Protein AF-W6NGL2-F1 (afdb_monomer_lite)

Organism: Haemonchus contortus (NCBI:txid6289)

Sequence (167 aa):
MEKDWNRSLCIEDPFDLCHNLGSGVSRKMFVFIVRNIHNSRKLFMLSDVRRAFLEGRKVATDHEMPLRFSDEYAVVLLRKCQMGPAPTDRQCRICHRIGHFAEACQKSANGQRAPRRSELWTKRTAISHTTTPRSGYVFGTRINANQGDRVFYRRNERPPRGMRSFE

pLDDT: mean 74.32, std 26.38, range [27.73, 97.88]

Radius of gyration: 31.44 Å; chains: 1; bounding box: 78×66×68 Å

Foldseek 3Di:
DDDPDPDPAFDADPVDRVDGPCPPADPQQSVQVVLLVVLLVVLVPDCPLVQVVCVVVVHDSPDDDDPVCVVVSVVSSVVSSDPDDGDQPQAAPQPSHHDDHVLPDPNCVVPDDDDDPVVVVVVVPPDDDDDDDDDDDDDDDDDDDDDDDDDDDDDDDDDDDDDDDDD

Structure (mmCIF, N/CA/C/O backbone):
data_AF-W6NGL2-F1
#
_entry.id   AF-W6NGL2-F1
#
loop_
_atom_site.group_PDB
_atom_site.id
_atom_site.type_symbol
_atom_site.label_atom_id
_atom_site.label_alt_id
_atom_site.label_comp_id
_atom_site.label_asym_id
_atom_site.label_entity_id
_atom_site.label_seq_id
_atom_site.pdbx_PDB_ins_code
_atom_site.Cartn_x
_atom_site.Cartn_y
_atom_site.Cartn_z
_atom_site.occupancy
_atom_site.B_iso_or_equiv
_atom_site.auth_seq_id
_atom_site.auth_comp_id
_atom_site.auth_asym_id
_atom_site.auth_atom_id
_atom_site.pdbx_PDB_model_num
ATOM 1 N N . MET A 1 1 ? -5.106 15.303 -25.417 1.00 62.44 1 MET A N 1
ATOM 2 C CA . MET A 1 1 ? -4.414 14.061 -25.815 1.00 62.44 1 MET A CA 1
ATOM 3 C C . MET A 1 1 ? -4.422 13.161 -24.594 1.00 62.44 1 MET A C 1
ATOM 5 O O . MET A 1 1 ? -3.978 13.604 -23.544 1.00 62.44 1 MET A O 1
ATOM 9 N N . GLU A 1 2 ? -5.035 11.988 -24.689 1.00 81.94 2 GLU A N 1
ATOM 10 C CA . GLU A 1 2 ? -5.050 11.009 -23.597 1.00 81.94 2 GLU A CA 1
ATOM 11 C C . GLU A 1 2 ? -3.696 10.284 -23.553 1.00 81.94 2 GLU A C 1
ATOM 13 O O . GLU A 1 2 ? -3.092 10.045 -24.601 1.00 81.94 2 GLU A O 1
ATOM 18 N N . LYS A 1 3 ? -3.177 9.991 -22.356 1.00 85.56 3 LYS A N 1
ATOM 19 C CA . LYS A 1 3 ? -1.896 9.286 -22.200 1.00 85.56 3 LYS A CA 1
ATOM 20 C C . LYS A 1 3 ? -2.117 7.779 -22.303 1.00 85.56 3 LYS A C 1
ATOM 22 O O . LYS A 1 3 ? -2.876 7.221 -21.521 1.00 85.56 3 LYS A O 1
ATOM 27 N N . ASP A 1 4 ? -1.388 7.108 -23.193 1.00 89.12 4 ASP A N 1
ATOM 28 C CA . ASP A 1 4 ? -1.492 5.654 -23.419 1.00 89.12 4 ASP A CA 1
ATOM 29 C C . ASP A 1 4 ? -0.686 4.823 -22.390 1.00 89.12 4 ASP A C 1
ATOM 31 O O . ASP A 1 4 ? 0.107 3.930 -22.704 1.00 89.12 4 ASP A O 1
ATOM 35 N N . TRP A 1 5 ? -0.812 5.162 -21.103 1.00 93.69 5 TRP A N 1
ATOM 36 C CA . TRP A 1 5 ? -0.114 4.457 -20.027 1.00 93.69 5 TRP A CA 1
ATOM 37 C C . TRP A 1 5 ? -0.875 3.203 -19.593 1.00 93.69 5 TRP A C 1
ATOM 39 O O . TRP A 1 5 ? -1.716 3.237 -18.698 1.00 93.69 5 TRP A O 1
ATOM 49 N N . ASN A 1 6 ? -0.500 2.050 -20.147 1.00 91.62 6 ASN A N 1
ATOM 50 C CA . ASN A 1 6 ? -1.062 0.754 -19.753 1.00 91.62 6 ASN A CA 1
ATOM 51 C C . ASN A 1 6 ? -0.392 0.176 -18.481 1.00 91.62 6 ASN A C 1
ATOM 53 O O . ASN A 1 6 ? 0.378 -0.795 -18.530 1.00 91.62 6 ASN A O 1
ATOM 57 N N . ARG A 1 7 ? -0.632 0.806 -17.321 1.00 93.25 7 ARG A N 1
ATOM 58 C CA . ARG A 1 7 ? -0.151 0.369 -15.992 1.00 93.25 7 ARG A CA 1
ATOM 59 C C . ARG A 1 7 ? -1.278 0.412 -14.958 1.00 93.25 7 ARG A C 1
ATOM 61 O O . ARG A 1 7 ? -2.214 1.185 -15.079 1.00 93.25 7 ARG A O 1
ATOM 68 N N . SER A 1 8 ? -1.179 -0.415 -13.912 1.00 94.81 8 SER A N 1
ATOM 69 C CA . SER A 1 8 ? -2.198 -0.461 -12.846 1.00 94.81 8 SER A CA 1
ATOM 70 C C . SER A 1 8 ? -2.172 0.754 -11.911 1.00 94.81 8 SER A C 1
ATOM 72 O O . SER A 1 8 ? -3.174 1.035 -11.267 1.00 94.81 8 SER A O 1
ATOM 74 N N . LEU A 1 9 ? -1.040 1.457 -11.824 1.00 95.81 9 LEU A N 1
ATOM 75 C CA . LEU A 1 9 ? -0.898 2.715 -11.096 1.00 95.81 9 LEU A CA 1
ATOM 76 C C . LEU A 1 9 ? -0.218 3.728 -12.017 1.00 95.81 9 LEU A C 1
ATOM 78 O O . LEU A 1 9 ? 0.880 3.471 -12.516 1.00 95.81 9 LEU A O 1
ATOM 82 N N . CYS A 1 10 ? -0.881 4.859 -12.231 1.00 96.69 10 CYS A N 1
ATOM 83 C CA . CYS A 1 10 ? -0.427 5.938 -13.096 1.00 96.69 10 CYS A CA 1
ATOM 84 C C . CYS A 1 10 ? -0.421 7.231 -12.290 1.00 96.69 10 CYS A C 1
ATOM 86 O O . CYS A 1 10 ? -1.479 7.712 -11.894 1.00 96.69 10 CYS A O 1
ATOM 88 N N . ILE A 1 11 ? 0.774 7.749 -12.014 1.00 96.94 11 ILE A N 1
ATOM 89 C CA . ILE A 1 11 ? 0.964 9.021 -11.317 1.00 96.94 11 ILE A CA 1
ATOM 90 C C . ILE A 1 11 ? 1.903 9.847 -12.181 1.00 96.94 11 ILE A C 1
ATOM 92 O O . ILE A 1 11 ? 3.048 9.457 -12.403 1.00 96.94 11 ILE A O 1
ATOM 96 N N . GLU A 1 12 ? 1.376 10.947 -12.692 1.00 96.94 12 GLU A N 1
ATOM 97 C CA . GLU A 1 12 ? 2.087 11.876 -13.555 1.00 96.94 12 GLU A CA 1
ATOM 98 C C . GLU A 1 12 ? 3.001 12.789 -12.746 1.00 96.94 12 GLU A C 1
ATOM 100 O O . GLU A 1 12 ? 2.599 13.330 -11.715 1.00 96.94 12 GLU A O 1
ATOM 105 N N . ASP A 1 13 ? 4.234 12.939 -13.216 1.00 96.81 13 ASP A N 1
ATOM 106 C CA . ASP A 1 13 ? 5.168 13.921 -12.684 1.00 96.81 13 ASP A CA 1
ATOM 107 C C . ASP A 1 13 ? 4.784 15.337 -13.172 1.00 96.81 13 ASP A C 1
ATOM 109 O O . ASP A 1 13 ? 4.529 15.517 -14.366 1.00 96.81 13 ASP A O 1
ATOM 113 N N . PRO A 1 14 ? 4.728 16.350 -12.284 1.00 97.44 14 PRO A N 1
ATOM 114 C CA . PRO A 1 14 ? 4.325 17.707 -12.658 1.00 97.44 14 PRO A CA 1
ATOM 115 C C . PRO A 1 14 ? 5.334 18.444 -13.555 1.00 97.44 14 PRO A C 1
ATOM 117 O O . PRO A 1 14 ? 4.962 19.446 -14.165 1.00 97.44 14 PRO A O 1
ATOM 120 N N . PHE A 1 15 ? 6.590 17.990 -13.632 1.00 97.88 15 PHE A N 1
ATOM 121 C CA . PHE A 1 15 ? 7.642 18.630 -14.434 1.00 97.88 15 PHE A CA 1
ATOM 122 C C . PHE A 1 15 ? 8.036 17.807 -15.661 1.00 97.88 15 PHE A C 1
ATOM 124 O O . PHE A 1 15 ? 8.423 18.377 -16.681 1.00 97.88 15 PHE A O 1
ATOM 131 N N . ASP A 1 16 ? 7.906 16.484 -15.586 1.00 96.44 16 ASP A N 1
ATOM 132 C CA . ASP A 1 16 ? 8.143 15.581 -16.710 1.00 96.44 16 ASP A CA 1
ATOM 133 C C . ASP A 1 16 ? 6.857 14.838 -17.089 1.00 96.44 16 ASP A C 1
ATOM 135 O O . ASP A 1 16 ? 6.544 13.761 -16.586 1.00 96.44 16 ASP A O 1
ATOM 139 N N . LEU A 1 17 ? 6.117 15.384 -18.055 1.00 94.50 17 LEU A N 1
ATOM 140 C CA . LEU A 1 17 ? 4.854 14.792 -18.502 1.00 94.50 17 LEU A CA 1
ATOM 141 C C . LEU A 1 17 ? 5.032 13.400 -19.142 1.00 94.50 17 LEU A C 1
ATOM 143 O O . LEU A 1 17 ? 4.046 12.675 -19.300 1.00 94.50 17 LEU A O 1
ATOM 147 N N . CYS A 1 18 ? 6.248 12.990 -19.505 1.00 94.00 18 CYS A N 1
ATOM 148 C CA . CYS A 1 18 ? 6.510 11.634 -19.991 1.00 94.00 18 CYS A CA 1
ATOM 149 C C . CYS A 1 18 ? 6.749 10.636 -18.844 1.00 94.00 18 CYS A C 1
ATOM 151 O O . CYS A 1 18 ? 6.710 9.421 -19.066 1.00 94.00 18 CYS A O 1
ATOM 153 N N . HIS A 1 19 ? 6.952 11.119 -17.617 1.00 95.94 19 HIS A N 1
ATOM 154 C CA . HIS A 1 19 ? 7.310 10.312 -16.460 1.00 95.94 19 HIS A CA 1
ATOM 15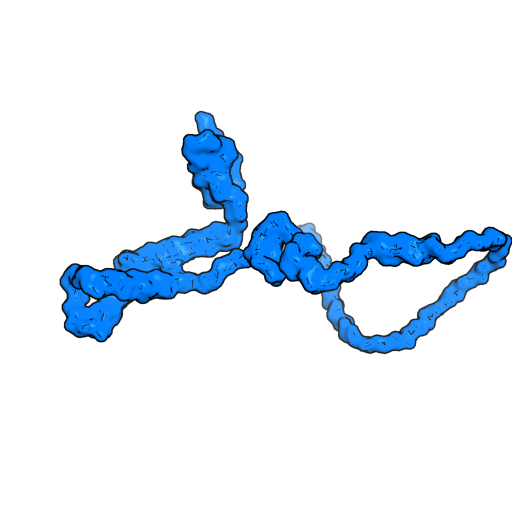5 C C . HIS A 1 19 ? 6.081 9.844 -15.666 1.00 95.94 19 HIS A C 1
ATOM 157 O O . HIS A 1 19 ? 5.316 10.626 -15.101 1.00 95.94 19 HIS A O 1
ATOM 163 N N . ASN A 1 20 ? 5.917 8.518 -15.590 1.00 96.75 20 ASN A N 1
ATOM 164 C CA . ASN A 1 20 ? 4.962 7.861 -14.700 1.00 96.75 20 ASN A CA 1
ATOM 165 C C . ASN A 1 20 ? 5.685 7.298 -13.466 1.00 96.75 20 ASN A C 1
ATOM 167 O O . ASN A 1 20 ? 6.358 6.261 -13.554 1.00 96.75 20 ASN A O 1
ATOM 171 N N . LEU A 1 21 ? 5.465 7.910 -12.301 1.00 97.38 21 LEU A N 1
ATOM 172 C CA . LEU A 1 21 ? 6.048 7.496 -11.016 1.00 97.38 21 LEU A CA 1
ATOM 173 C C . LEU A 1 21 ? 5.589 6.092 -10.572 1.00 97.38 21 LEU A C 1
ATOM 175 O O . LEU A 1 21 ? 6.280 5.403 -9.821 1.00 97.38 21 LEU A O 1
ATOM 179 N N . GLY A 1 22 ? 4.443 5.618 -11.067 1.00 96.25 22 GLY A N 1
ATOM 180 C CA . GLY A 1 22 ? 3.911 4.276 -10.811 1.00 96.25 22 GLY A CA 1
ATOM 181 C C . GLY A 1 22 ? 4.509 3.170 -11.690 1.00 96.25 22 GLY A C 1
ATOM 182 O O . GLY A 1 22 ? 4.240 1.989 -11.455 1.00 96.25 22 GLY A O 1
ATOM 183 N N . SER A 1 23 ? 5.342 3.507 -12.681 1.00 94.88 23 SER A N 1
ATOM 184 C CA . SER A 1 23 ? 5.864 2.555 -13.680 1.00 94.88 23 SER A CA 1
ATOM 185 C C . SER A 1 23 ? 6.664 1.383 -13.084 1.00 94.88 23 SER A C 1
ATOM 187 O O . SER A 1 23 ? 6.652 0.275 -13.632 1.00 94.88 23 SER A O 1
ATOM 189 N N . GLY A 1 24 ? 7.315 1.591 -11.936 1.00 94.06 24 GLY A N 1
ATOM 190 C CA . GLY A 1 24 ? 8.082 0.568 -11.218 1.00 94.06 24 GLY A CA 1
ATOM 191 C C . GLY A 1 24 ? 7.239 -0.430 -10.410 1.00 94.06 24 GLY A C 1
ATOM 192 O O . GLY A 1 24 ? 7.759 -1.469 -9.984 1.00 94.06 24 GLY A O 1
ATOM 193 N N . VAL A 1 25 ? 5.945 -0.162 -10.206 1.00 95.62 25 VAL A N 1
ATOM 194 C CA . VAL A 1 25 ? 5.071 -0.965 -9.340 1.00 95.62 25 VAL A CA 1
ATOM 195 C C . VAL A 1 25 ? 4.664 -2.264 -10.042 1.00 95.62 25 VAL A C 1
ATOM 197 O O . VAL A 1 25 ? 4.059 -2.269 -11.112 1.00 95.62 25 VAL A O 1
ATOM 200 N N . SER A 1 26 ? 5.001 -3.409 -9.438 1.00 95.31 26 SER A N 1
ATOM 201 C CA . SER A 1 26 ? 4.579 -4.721 -9.945 1.00 95.31 26 SER A CA 1
ATOM 202 C C . SER A 1 26 ? 3.086 -4.956 -9.695 1.00 95.31 26 SER A C 1
ATOM 204 O O . SER A 1 26 ? 2.508 -4.390 -8.770 1.00 95.31 26 SER A O 1
ATOM 206 N N . ARG A 1 27 ? 2.448 -5.865 -10.448 1.00 95.44 27 ARG A N 1
ATOM 207 C CA . ARG A 1 27 ? 1.040 -6.240 -10.202 1.00 95.44 27 ARG A CA 1
ATOM 208 C C . ARG A 1 27 ? 0.821 -6.760 -8.775 1.00 95.44 27 ARG A C 1
ATOM 210 O O . ARG A 1 27 ? -0.192 -6.443 -8.161 1.00 95.44 27 ARG A O 1
ATOM 217 N N . LYS A 1 28 ? 1.775 -7.532 -8.235 1.00 96.06 28 LYS A N 1
ATOM 218 C CA . LYS A 1 28 ? 1.723 -8.025 -6.847 1.00 96.06 28 LYS A CA 1
ATOM 219 C C . LYS A 1 28 ? 1.788 -6.871 -5.848 1.00 96.06 28 LYS A C 1
ATOM 221 O O . LYS A 1 28 ? 0.988 -6.842 -4.918 1.00 96.06 28 LYS A O 1
ATOM 226 N N . MET A 1 29 ? 2.691 -5.915 -6.070 1.00 97.06 29 MET A N 1
ATOM 227 C CA . MET A 1 29 ? 2.804 -4.720 -5.235 1.00 97.06 29 MET A CA 1
ATOM 228 C C . MET A 1 29 ? 1.545 -3.849 -5.323 1.00 97.06 29 MET A C 1
ATOM 230 O O . MET A 1 29 ? 1.033 -3.423 -4.297 1.00 97.06 29 MET A O 1
ATOM 234 N N . PHE A 1 30 ? 0.981 -3.655 -6.517 1.00 97.50 30 PHE A N 1
ATOM 235 C CA . PHE A 1 30 ? -0.269 -2.915 -6.699 1.00 97.50 30 PHE A CA 1
ATOM 236 C C . PHE A 1 30 ? -1.431 -3.547 -5.925 1.00 97.50 30 PHE A C 1
ATOM 238 O O . PHE A 1 30 ? -2.113 -2.867 -5.164 1.00 97.50 30 PHE A O 1
ATOM 245 N N . VAL A 1 31 ? -1.621 -4.865 -6.055 1.00 96.94 31 VAL A N 1
ATOM 246 C CA . VAL A 1 31 ? -2.649 -5.591 -5.291 1.00 96.94 31 VAL A CA 1
ATOM 247 C C . VAL A 1 31 ? -2.413 -5.452 -3.786 1.00 96.94 31 VAL A C 1
ATOM 249 O O . VAL A 1 31 ? -3.371 -5.263 -3.040 1.00 96.94 31 VAL A O 1
ATOM 252 N N . PHE A 1 32 ? -1.158 -5.514 -3.333 1.00 97.31 32 PHE A N 1
ATOM 253 C CA . PHE A 1 32 ? -0.813 -5.283 -1.931 1.00 97.31 32 PHE A CA 1
ATOM 254 C C . PHE A 1 32 ? -1.192 -3.864 -1.475 1.00 97.31 32 PHE A C 1
ATOM 256 O O . PHE A 1 32 ? -1.855 -3.728 -0.449 1.00 97.31 32 PHE A O 1
ATOM 263 N N . ILE A 1 33 ? -0.848 -2.826 -2.246 1.00 97.06 33 ILE A N 1
ATOM 264 C CA . ILE A 1 33 ? -1.185 -1.423 -1.949 1.00 97.06 33 ILE A CA 1
ATOM 265 C C . ILE A 1 33 ? -2.703 -1.241 -1.846 1.00 97.06 33 ILE A C 1
ATOM 267 O O . ILE A 1 33 ? -3.194 -0.771 -0.822 1.00 97.06 33 ILE A O 1
ATOM 271 N N . VAL A 1 34 ? -3.461 -1.670 -2.862 1.00 97.38 34 VAL A N 1
ATOM 272 C CA . VAL A 1 34 ? -4.925 -1.500 -2.897 1.00 97.38 34 VAL A CA 1
ATOM 273 C C . VAL A 1 34 ? -5.601 -2.245 -1.749 1.00 97.38 34 VAL A C 1
ATOM 275 O O . VAL A 1 34 ? -6.505 -1.704 -1.114 1.00 97.38 34 VAL A O 1
ATOM 278 N N . ARG A 1 35 ? -5.151 -3.466 -1.431 1.00 97.00 35 ARG A N 1
ATOM 279 C CA . ARG A 1 35 ? -5.680 -4.223 -0.287 1.00 97.00 35 ARG A CA 1
ATOM 280 C C . ARG A 1 35 ? -5.403 -3.523 1.039 1.00 97.00 35 ARG A C 1
ATOM 282 O O . ARG A 1 35 ? -6.325 -3.416 1.843 1.00 97.00 35 ARG A O 1
ATOM 289 N N . ASN A 1 36 ? -4.190 -3.003 1.243 1.00 96.88 36 ASN A N 1
ATOM 290 C CA . ASN A 1 36 ? -3.868 -2.240 2.451 1.00 96.88 36 ASN A CA 1
ATOM 291 C C . ASN A 1 36 ? -4.737 -0.980 2.551 1.00 96.88 36 ASN A C 1
ATOM 293 O O . ASN A 1 36 ? -5.327 -0.760 3.599 1.00 96.88 36 ASN A O 1
ATOM 297 N N . ILE A 1 37 ? -4.905 -0.205 1.473 1.00 96.50 37 ILE A N 1
ATOM 298 C CA . ILE A 1 37 ? -5.784 0.981 1.474 1.00 96.50 37 ILE A CA 1
ATOM 299 C C . ILE A 1 37 ? -7.232 0.595 1.798 1.00 96.50 37 ILE A C 1
ATOM 301 O O . ILE A 1 37 ? -7.881 1.255 2.608 1.00 96.50 37 ILE A O 1
ATOM 305 N N . HIS A 1 38 ? -7.740 -0.489 1.208 1.00 95.88 38 HIS A N 1
ATOM 306 C CA . HIS A 1 38 ? -9.092 -0.972 1.477 1.00 95.88 38 HIS A CA 1
ATOM 307 C C . HIS A 1 38 ? -9.276 -1.382 2.948 1.00 95.88 38 HIS A C 1
ATOM 309 O O . HIS A 1 38 ? -10.261 -0.991 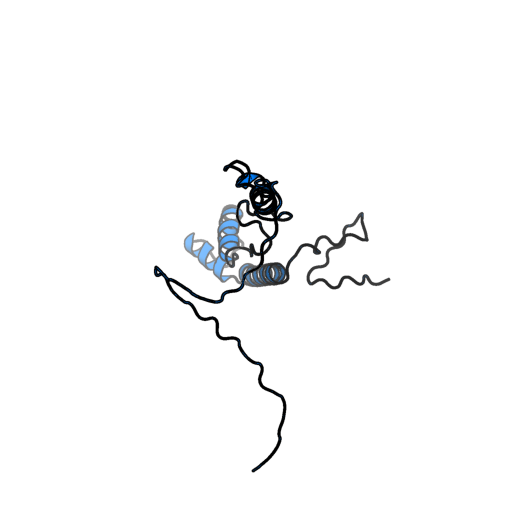3.581 1.00 95.88 38 HIS A O 1
ATOM 315 N N . ASN A 1 39 ? -8.317 -2.123 3.509 1.00 95.69 39 ASN A N 1
ATOM 316 C CA . ASN A 1 39 ? -8.326 -2.514 4.917 1.00 95.69 39 ASN A CA 1
ATOM 317 C C . ASN A 1 39 ? -8.219 -1.299 5.849 1.00 95.69 39 ASN A C 1
ATOM 319 O O . ASN A 1 39 ? -9.004 -1.179 6.788 1.00 95.69 39 ASN A O 1
ATOM 323 N N . SER A 1 40 ? -7.316 -0.362 5.551 1.00 96.31 40 SER A N 1
ATOM 324 C CA . SER A 1 40 ? -7.189 0.892 6.291 1.00 96.31 40 SER A CA 1
ATOM 325 C C . SER A 1 40 ? -8.499 1.668 6.269 1.00 96.31 40 SER A C 1
ATOM 327 O O . SER A 1 40 ? -9.018 1.998 7.327 1.00 96.31 40 SER A O 1
ATOM 329 N N . ARG A 1 41 ? -9.122 1.875 5.101 1.00 96.00 41 ARG A N 1
ATOM 330 C CA . ARG A 1 41 ? -10.431 2.543 5.019 1.00 96.00 41 ARG A CA 1
ATOM 331 C C . ARG A 1 41 ? -11.461 1.868 5.924 1.00 96.00 41 ARG A C 1
ATOM 333 O O . ARG A 1 41 ? -12.171 2.563 6.640 1.00 96.00 41 ARG A O 1
ATOM 340 N N . LYS A 1 42 ? -11.540 0.533 5.921 1.00 94.88 42 LYS A N 1
ATOM 341 C CA . LYS A 1 42 ? -12.451 -0.200 6.811 1.00 94.88 42 LYS A CA 1
ATOM 342 C C . LYS A 1 42 ? -12.176 0.133 8.283 1.00 94.88 42 LYS A C 1
ATOM 344 O O . LYS A 1 42 ? -13.108 0.448 9.007 1.00 94.88 42 LYS A O 1
ATOM 349 N N . LEU A 1 43 ? -10.921 0.100 8.721 1.00 94.94 43 LEU A N 1
ATOM 350 C CA . LEU A 1 43 ? -10.559 0.322 10.127 1.00 94.94 43 LEU A CA 1
ATOM 351 C C . LEU A 1 43 ? -10.665 1.784 10.570 1.00 94.94 43 LEU A C 1
ATOM 353 O O . LEU A 1 43 ? -10.977 2.036 11.726 1.00 94.94 43 LEU A O 1
ATOM 357 N N . PHE A 1 44 ? -10.425 2.736 9.669 1.00 93.94 44 PHE A N 1
ATOM 358 C CA . PHE A 1 44 ? -10.587 4.165 9.947 1.00 93.94 44 PHE A CA 1
ATOM 359 C C . PHE A 1 44 ? -12.061 4.587 9.991 1.00 93.94 44 PHE A C 1
ATOM 361 O O . PHE A 1 44 ? -12.397 5.527 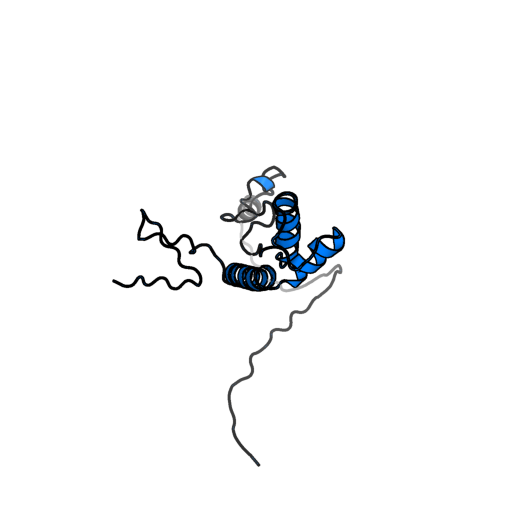10.702 1.00 93.94 44 PHE A O 1
ATOM 368 N N . MET A 1 45 ? -12.934 3.917 9.230 1.00 92.00 45 MET A N 1
ATOM 369 C CA . MET A 1 45 ? -14.367 4.233 9.184 1.00 92.00 45 MET A CA 1
ATOM 370 C C . MET A 1 45 ? -15.186 3.466 10.229 1.00 92.00 45 MET A C 1
ATOM 372 O O . MET A 1 45 ? -16.258 3.922 10.614 1.00 92.00 45 MET A O 1
ATOM 376 N N . LEU A 1 46 ? -14.717 2.298 10.679 1.00 90.50 46 LEU A N 1
ATOM 377 C CA . LEU A 1 46 ? -15.383 1.531 11.731 1.00 90.50 46 LEU A CA 1
ATOM 378 C C . LEU A 1 46 ? -14.916 1.976 13.118 1.00 90.50 46 LEU A C 1
ATOM 380 O O . LEU A 1 46 ? -13.729 2.177 13.369 1.00 90.50 46 LEU A O 1
ATOM 384 N N . SER A 1 47 ? -15.857 2.062 14.056 1.00 86.81 47 SER A N 1
ATOM 385 C CA . SER A 1 47 ? -15.583 2.486 15.429 1.00 86.81 47 SER A CA 1
ATOM 386 C C . SER A 1 47 ? -15.035 1.371 16.323 1.00 86.81 47 SER A C 1
ATOM 388 O O . SER A 1 47 ? -14.675 1.658 17.457 1.00 86.81 47 SER A O 1
ATOM 390 N N . ASP A 1 48 ? -14.906 0.126 15.850 1.00 91.81 48 ASP A N 1
ATOM 391 C CA . ASP A 1 48 ? -14.504 -1.014 16.690 1.00 91.81 48 ASP A CA 1
ATOM 392 C C . ASP A 1 48 ? -13.121 -0.832 17.331 1.00 91.81 48 ASP A C 1
ATOM 394 O O . ASP A 1 48 ? -12.957 -1.034 18.534 1.00 91.81 48 ASP A O 1
ATOM 398 N N . VAL A 1 49 ? -12.123 -0.409 16.542 1.00 93.50 49 VAL A N 1
ATOM 399 C CA . VAL A 1 49 ? -10.752 -0.189 17.040 1.00 93.50 49 VAL A CA 1
ATOM 400 C C . VAL A 1 49 ? -10.722 0.979 18.023 1.00 93.50 49 VAL A C 1
ATOM 402 O O . VAL A 1 49 ? -10.089 0.887 19.074 1.00 93.50 49 VAL A O 1
ATOM 405 N N . ARG A 1 50 ? -11.443 2.058 17.702 1.00 92.88 50 ARG A N 1
ATOM 406 C CA . ARG A 1 50 ? -11.595 3.237 18.561 1.00 92.88 50 ARG A CA 1
ATOM 407 C C . ARG A 1 50 ? -12.259 2.879 19.887 1.00 92.88 50 ARG A C 1
ATOM 409 O O . ARG A 1 50 ? -11.745 3.243 20.940 1.00 92.88 50 ARG A O 1
ATOM 416 N N . ARG A 1 51 ? -13.387 2.174 19.835 1.00 92.94 51 ARG A N 1
ATOM 417 C CA . ARG A 1 51 ? -14.188 1.790 20.996 1.00 92.94 51 ARG A CA 1
ATOM 418 C C . ARG A 1 51 ? -13.365 0.924 21.943 1.00 92.94 51 ARG A C 1
ATOM 420 O O . ARG A 1 51 ? -13.193 1.309 23.092 1.00 92.94 51 ARG A O 1
ATOM 427 N N . ALA A 1 52 ? -12.741 -0.138 21.429 1.00 93.56 52 ALA A N 1
ATOM 428 C CA . ALA A 1 52 ? -11.871 -1.001 22.228 1.00 93.56 52 ALA A CA 1
ATOM 429 C C . ALA A 1 52 ? -10.692 -0.230 22.858 1.00 93.56 52 ALA A C 1
ATOM 431 O O . ALA A 1 52 ? -10.303 -0.484 23.998 1.00 93.56 52 ALA A O 1
ATOM 432 N N . PHE A 1 53 ? -10.124 0.737 22.131 1.00 94.69 53 PHE A N 1
ATOM 433 C CA . PHE A 1 53 ? -9.046 1.584 22.634 1.00 94.69 53 PHE A CA 1
ATOM 434 C C . PHE A 1 53 ? -9.507 2.519 23.771 1.00 94.69 53 PHE A C 1
ATOM 436 O O . PHE A 1 53 ? -8.787 2.674 24.760 1.00 94.69 53 PHE A O 1
ATOM 443 N N . LEU A 1 54 ? -10.682 3.143 23.655 1.00 94.19 54 LEU A N 1
ATOM 444 C CA . LEU A 1 54 ? -11.222 4.057 24.672 1.00 94.19 54 LEU A CA 1
ATOM 445 C C . LEU A 1 54 ? -11.726 3.312 25.916 1.00 94.19 54 LEU A C 1
ATOM 447 O O . LEU A 1 54 ? -11.435 3.735 27.037 1.00 94.19 54 LEU A O 1
ATOM 451 N N . GLU A 1 55 ? -12.385 2.166 25.731 1.00 93.19 55 GLU A N 1
ATOM 452 C CA . GLU A 1 55 ? -12.832 1.285 26.819 1.00 93.19 55 GLU A CA 1
ATOM 453 C C . GLU A 1 55 ? -11.653 0.834 27.686 1.00 93.19 55 GLU A C 1
ATOM 455 O O . GLU A 1 55 ? -11.705 0.943 28.912 1.00 93.19 55 GLU A O 1
ATOM 460 N N . GLY A 1 56 ? -10.534 0.442 27.061 1.00 92.12 56 GLY A N 1
ATOM 461 C CA . GLY A 1 56 ? -9.301 0.085 27.769 1.00 92.12 56 GLY A CA 1
ATOM 462 C C . GLY A 1 56 ? -8.701 1.220 28.612 1.00 92.12 56 GLY A C 1
ATOM 463 O O . GLY A 1 56 ? -7.919 0.958 29.524 1.00 92.12 56 GLY A O 1
ATOM 464 N N . ARG A 1 57 ? -9.086 2.477 28.351 1.00 91.94 57 ARG A N 1
ATOM 465 C CA . ARG A 1 57 ? -8.655 3.672 29.101 1.00 91.94 57 ARG A CA 1
ATOM 466 C C . ARG A 1 57 ? -9.736 4.238 30.016 1.00 91.94 57 ARG A C 1
ATOM 468 O O . ARG A 1 57 ? -9.516 5.293 30.607 1.00 91.94 57 ARG A O 1
ATOM 475 N N . LYS A 1 58 ? -10.879 3.554 30.154 1.00 91.31 58 LYS A N 1
ATOM 476 C CA . LYS A 1 58 ? -12.037 4.018 30.938 1.00 91.31 58 LYS A CA 1
ATOM 477 C C . LYS A 1 58 ? -12.532 5.400 30.484 1.00 91.31 58 LYS A C 1
ATOM 479 O O . LYS A 1 58 ? -12.918 6.231 31.302 1.00 91.31 58 LYS A O 1
ATOM 484 N N . VAL A 1 59 ? -12.483 5.651 29.175 1.00 90.00 59 VAL A N 1
ATOM 485 C CA . VAL A 1 59 ? -12.983 6.880 28.547 1.00 90.00 59 VAL A CA 1
ATOM 486 C C . VAL A 1 59 ? -14.313 6.573 27.871 1.00 90.00 59 VAL A C 1
ATOM 488 O O . VAL A 1 59 ? -14.460 5.525 27.243 1.00 90.00 59 VAL A O 1
ATOM 491 N N . ALA A 1 60 ? -15.270 7.493 27.986 1.00 88.75 60 ALA A N 1
ATOM 492 C CA . ALA A 1 60 ? -16.554 7.388 27.306 1.00 88.75 60 ALA A CA 1
ATOM 493 C C . ALA A 1 60 ? -16.355 7.319 25.776 1.00 88.75 60 ALA A C 1
ATOM 495 O O . ALA A 1 60 ? -15.547 8.052 25.203 1.00 88.75 60 ALA A O 1
ATOM 496 N N . THR A 1 61 ? -17.036 6.380 25.119 1.00 84.62 61 THR A N 1
ATOM 497 C CA . THR A 1 61 ? -16.797 6.013 23.709 1.00 84.62 61 THR A CA 1
ATOM 498 C C . THR A 1 61 ? -17.591 6.862 22.716 1.00 84.62 61 THR A C 1
ATOM 500 O O . THR A 1 61 ? -17.252 6.902 21.532 1.00 84.62 61 THR A O 1
ATOM 503 N N . ASP A 1 62 ? -18.620 7.538 23.218 1.00 82.12 62 ASP A N 1
ATOM 504 C CA . ASP A 1 62 ? -19.526 8.468 22.544 1.00 82.12 62 ASP A CA 1
ATOM 505 C C . ASP A 1 62 ? -18.929 9.873 22.359 1.00 82.12 62 ASP A C 1
ATOM 507 O O . ASP A 1 62 ? -19.364 10.618 21.484 1.00 82.12 62 ASP A O 1
ATOM 511 N N . HIS A 1 63 ? -17.905 10.223 23.138 1.00 78.06 63 HIS A N 1
ATOM 512 C CA . HIS A 1 63 ? -17.210 11.506 23.050 1.00 78.06 63 HIS A CA 1
ATOM 513 C C . HIS A 1 63 ? -16.120 11.504 21.974 1.00 78.06 63 HIS A C 1
ATOM 515 O O . HIS A 1 63 ? -15.632 10.451 21.553 1.00 78.06 63 HIS A O 1
ATOM 521 N N . GLU A 1 64 ? -15.692 12.698 21.552 1.00 86.00 64 GLU A N 1
ATOM 522 C CA . GLU A 1 64 ? -14.531 12.888 20.676 1.00 86.00 64 GLU A CA 1
ATOM 523 C C . GLU A 1 64 ? -13.238 12.322 21.286 1.00 86.00 64 GLU A C 1
ATOM 525 O O . GLU A 1 64 ? -13.125 12.124 22.493 1.00 86.00 64 GLU A O 1
ATOM 530 N N . MET A 1 65 ? -12.249 11.997 20.435 1.00 87.94 65 MET A N 1
ATOM 531 C CA . MET A 1 65 ? -10.983 11.422 20.917 1.00 87.94 65 MET A CA 1
ATOM 532 C C . MET A 1 65 ? -10.241 12.498 21.709 1.00 87.94 65 MET A C 1
ATOM 534 O O . MET A 1 65 ? -9.898 13.524 21.120 1.00 87.94 65 MET A O 1
ATOM 538 N N . PRO A 1 66 ? -9.924 12.281 22.996 1.00 91.25 66 PRO A N 1
ATOM 539 C CA . PRO A 1 66 ? -9.104 13.233 23.724 1.00 91.25 66 PRO A CA 1
ATOM 540 C C . PRO A 1 66 ? -7.733 13.368 23.054 1.00 91.25 66 PRO A C 1
ATOM 542 O O . PRO A 1 66 ? -7.065 12.361 22.819 1.00 91.25 66 PRO A O 1
ATOM 545 N N . LEU A 1 67 ? -7.284 14.602 22.800 1.00 91.38 67 LEU A N 1
ATOM 546 C CA . LEU A 1 67 ? -6.029 14.878 22.079 1.00 91.38 67 LEU A CA 1
ATOM 547 C C . LEU A 1 67 ? -4.813 14.155 22.676 1.00 91.38 67 LEU A C 1
ATOM 549 O O . LEU A 1 67 ? -3.979 13.644 21.937 1.00 91.38 67 LEU A O 1
ATOM 553 N N . ARG A 1 68 ? -4.766 14.014 24.009 1.00 93.38 68 ARG A N 1
ATOM 554 C CA . ARG A 1 68 ? -3.715 13.275 24.736 1.00 93.38 68 ARG A CA 1
ATOM 555 C C . ARG A 1 68 ? -3.554 11.809 24.312 1.00 93.38 68 ARG A C 1
ATOM 557 O O . ARG A 1 68 ? -2.524 11.213 24.596 1.00 93.38 68 ARG A O 1
ATOM 564 N N . PHE A 1 69 ? -4.567 11.222 23.677 1.00 94.25 69 PHE A N 1
ATOM 565 C CA . PHE A 1 69 ? -4.541 9.841 23.201 1.00 94.25 69 PHE A CA 1
ATOM 566 C C . PHE A 1 69 ? -4.405 9.726 21.679 1.00 94.25 69 PHE A C 1
ATOM 568 O O . PHE A 1 69 ? -4.374 8.607 21.173 1.00 94.25 69 PHE A O 1
ATOM 575 N N . SER A 1 70 ? -4.320 10.841 20.944 1.00 92.75 70 SER A N 1
ATOM 576 C CA . SER A 1 70 ? -4.277 10.844 19.476 1.00 92.75 70 SER A CA 1
ATOM 577 C C . SER A 1 70 ? -3.094 10.043 18.932 1.00 92.75 70 SER A C 1
ATOM 579 O O . SER A 1 70 ? -3.285 9.129 18.129 1.00 92.75 70 SER A O 1
ATOM 581 N N . ASP A 1 71 ? -1.885 10.327 19.418 1.00 95.31 71 ASP A N 1
ATOM 582 C CA . ASP A 1 71 ? -0.663 9.678 18.928 1.00 95.31 71 ASP A CA 1
ATOM 583 C C . ASP A 1 71 ? -0.643 8.185 19.269 1.00 95.31 71 ASP A C 1
ATOM 585 O O . ASP A 1 71 ? -0.336 7.333 18.433 1.00 95.31 71 ASP A O 1
ATOM 589 N N . GLU A 1 72 ? -1.048 7.848 20.492 1.00 95.62 72 GLU A N 1
ATOM 590 C CA . GLU A 1 72 ? -1.127 6.465 20.948 1.00 95.62 72 GLU A CA 1
ATOM 591 C C . GLU A 1 72 ? -2.182 5.674 20.157 1.00 95.62 72 GLU A C 1
ATOM 593 O O . GLU A 1 72 ? -1.937 4.541 19.727 1.00 95.62 72 GLU A O 1
ATOM 598 N N . TYR A 1 73 ? -3.342 6.284 19.902 1.00 94.81 73 TYR A N 1
ATOM 599 C CA . TYR A 1 73 ? -4.386 5.700 19.069 1.00 94.81 73 TYR A CA 1
ATOM 600 C C . TYR A 1 73 ? -3.909 5.500 17.633 1.00 94.81 73 TYR A C 1
ATOM 602 O O . TYR A 1 73 ? -4.140 4.431 17.066 1.00 94.81 73 TYR A O 1
ATOM 610 N N . ALA A 1 74 ? -3.202 6.476 17.058 1.00 94.69 74 ALA A N 1
ATOM 611 C CA . ALA A 1 74 ? -2.658 6.380 15.710 1.00 94.69 74 ALA A CA 1
ATOM 612 C C . ALA A 1 74 ? -1.715 5.175 15.570 1.00 94.69 74 ALA A C 1
ATOM 614 O O . ALA A 1 74 ? -1.851 4.400 14.621 1.00 94.69 74 ALA A O 1
ATOM 615 N N . VAL A 1 75 ? -0.826 4.940 16.541 1.00 95.81 75 VAL A N 1
ATOM 616 C CA . VAL A 1 75 ? 0.066 3.765 16.539 1.00 95.81 75 VAL A CA 1
ATOM 617 C C . VAL A 1 75 ? -0.729 2.454 16.569 1.00 95.81 75 VAL A C 1
ATOM 619 O O . VAL A 1 75 ? -0.443 1.535 15.792 1.00 95.81 75 VAL A O 1
ATOM 622 N N . VAL A 1 76 ? -1.746 2.356 17.432 1.00 95.44 76 VAL A N 1
ATOM 623 C CA . VAL A 1 76 ? -2.603 1.161 17.527 1.00 95.44 76 VAL A CA 1
ATOM 624 C C . VAL A 1 76 ? -3.381 0.935 16.229 1.00 95.44 76 VAL A C 1
ATOM 626 O O . VAL A 1 76 ? -3.403 -0.187 15.710 1.00 95.44 76 VAL A O 1
ATOM 629 N N . LEU A 1 77 ? -3.984 1.990 15.680 1.00 95.56 77 LEU A N 1
ATOM 630 C CA . LEU A 1 77 ? -4.771 1.945 14.453 1.00 95.56 77 LEU A CA 1
ATOM 631 C C . LEU A 1 77 ? -3.911 1.525 13.256 1.00 95.56 77 LEU A C 1
ATOM 633 O O . LEU A 1 77 ? -4.276 0.594 12.537 1.00 95.56 77 LEU A O 1
ATOM 637 N N . LEU A 1 78 ? -2.739 2.140 13.073 1.00 94.94 78 LEU A N 1
ATOM 638 C CA . LEU A 1 78 ? -1.823 1.814 11.978 1.00 94.94 78 LEU A CA 1
ATOM 639 C C . LEU A 1 78 ? -1.304 0.375 12.072 1.00 94.94 78 LEU A C 1
ATOM 641 O O . LEU A 1 78 ? -1.228 -0.316 11.054 1.00 94.94 78 LEU A O 1
ATOM 645 N N . ARG A 1 79 ? -1.033 -0.127 13.285 1.00 94.94 79 ARG A N 1
ATOM 646 C CA . ARG A 1 79 ? -0.663 -1.536 13.486 1.00 94.94 79 ARG A CA 1
ATOM 647 C C . ARG A 1 79 ? -1.793 -2.483 13.072 1.00 94.94 79 ARG A C 1
ATOM 649 O O . ARG A 1 79 ? -1.525 -3.501 12.442 1.00 94.94 79 ARG A O 1
ATOM 656 N N . LYS A 1 80 ? -3.051 -2.157 13.389 1.00 94.69 80 LYS A N 1
ATOM 657 C CA . LYS A 1 80 ? -4.218 -2.951 12.958 1.00 94.69 80 LYS A CA 1
ATOM 658 C C . LYS A 1 80 ? -4.439 -2.903 11.443 1.00 94.69 80 LYS A C 1
ATOM 660 O O . LYS A 1 80 ? -4.957 -3.865 10.882 1.00 94.69 80 LYS A O 1
ATOM 665 N N . CYS A 1 81 ? -4.030 -1.821 10.782 1.00 95.00 81 CYS A N 1
ATOM 666 C CA . CYS A 1 81 ? -4.134 -1.678 9.329 1.00 95.00 81 CYS A CA 1
ATOM 667 C C . CYS A 1 81 ? -3.165 -2.574 8.546 1.00 95.00 81 CYS A C 1
ATOM 669 O O . CYS A 1 81 ? -3.420 -2.865 7.375 1.00 95.00 81 CYS A O 1
ATOM 671 N N . GLN A 1 82 ? -2.079 -3.029 9.172 1.00 93.31 82 GLN A N 1
ATOM 672 C CA . GLN A 1 82 ? -1.018 -3.776 8.507 1.00 93.31 82 GLN A CA 1
ATOM 673 C C . GLN A 1 82 ? -1.490 -5.162 8.029 1.00 93.31 82 GLN A C 1
ATOM 675 O O . GLN A 1 82 ? -1.881 -6.010 8.827 1.00 93.31 82 GLN A O 1
ATOM 680 N N . MET A 1 83 ? -1.386 -5.429 6.721 1.00 91.81 83 MET A N 1
ATOM 681 C CA . MET A 1 83 ? -1.784 -6.710 6.106 1.00 91.81 83 MET A CA 1
ATOM 682 C C . MET A 1 83 ? -0.639 -7.728 5.933 1.00 91.81 83 MET A C 1
ATOM 684 O O . MET A 1 83 ? -0.753 -8.673 5.152 1.00 91.81 83 MET A O 1
ATOM 688 N N . GLY A 1 84 ? 0.473 -7.538 6.645 1.00 92.75 84 GLY A N 1
ATOM 689 C CA . GLY A 1 84 ? 1.683 -8.357 6.532 1.00 92.75 84 GLY A CA 1
ATOM 690 C C . GLY A 1 84 ? 2.801 -7.695 5.713 1.00 92.75 84 GLY A C 1
ATOM 691 O O . GLY A 1 84 ? 2.734 -6.496 5.426 1.00 92.75 84 GLY A O 1
ATOM 692 N N . PRO A 1 85 ? 3.867 -8.444 5.378 1.00 94.44 85 PRO A N 1
ATOM 693 C CA . PRO A 1 85 ? 5.031 -7.895 4.692 1.00 94.44 85 PRO A CA 1
ATOM 694 C C . PRO A 1 85 ? 4.734 -7.567 3.224 1.00 94.44 85 PRO A C 1
ATOM 696 O O . PRO A 1 85 ? 3.995 -8.279 2.540 1.00 94.44 85 PRO A O 1
ATOM 699 N N . ALA A 1 86 ? 5.356 -6.497 2.727 1.00 94.56 86 ALA A N 1
ATOM 700 C CA . ALA A 1 86 ? 5.260 -6.112 1.326 1.00 94.56 86 ALA A CA 1
ATOM 701 C C . ALA A 1 86 ? 5.945 -7.149 0.407 1.00 94.56 86 ALA A C 1
ATOM 703 O O . ALA A 1 86 ? 6.942 -7.758 0.805 1.00 94.56 86 ALA A O 1
ATOM 704 N N . PRO A 1 87 ? 5.464 -7.340 -0.837 1.00 95.88 87 PRO A N 1
ATOM 705 C CA . PRO A 1 87 ? 6.113 -8.215 -1.810 1.00 95.88 87 PRO A CA 1
ATOM 706 C C . PRO A 1 87 ? 7.560 -7.798 -2.113 1.00 95.88 87 PRO A C 1
ATOM 708 O O . PRO A 1 87 ? 7.843 -6.626 -2.361 1.00 95.88 87 PRO A O 1
ATOM 711 N N . THR A 1 88 ? 8.468 -8.774 -2.153 1.00 95.06 88 THR A N 1
ATOM 712 C CA . THR A 1 88 ? 9.914 -8.573 -2.369 1.00 95.06 88 THR A CA 1
ATOM 713 C C . THR A 1 88 ? 10.416 -9.182 -3.685 1.00 95.06 88 THR A C 1
ATOM 715 O O . THR A 1 88 ? 11.616 -9.331 -3.895 1.00 95.06 88 THR A O 1
ATOM 718 N N . ASP A 1 89 ? 9.515 -9.506 -4.617 1.00 89.19 89 ASP A N 1
ATOM 719 C CA . ASP A 1 89 ? 9.786 -10.318 -5.814 1.00 89.19 89 ASP A CA 1
ATOM 720 C C . ASP A 1 89 ? 10.799 -9.720 -6.804 1.00 89.19 89 ASP A C 1
ATOM 722 O O . ASP A 1 89 ? 11.416 -10.456 -7.568 1.00 89.19 89 ASP A O 1
ATOM 726 N N . ARG A 1 90 ? 10.992 -8.397 -6.791 1.00 92.56 90 ARG A N 1
ATOM 727 C CA . ARG A 1 90 ? 11.954 -7.690 -7.661 1.00 92.56 90 ARG A CA 1
ATOM 728 C C . ARG A 1 90 ? 13.263 -7.325 -6.965 1.00 92.56 90 ARG A C 1
ATOM 730 O O . ARG A 1 90 ? 14.142 -6.723 -7.579 1.00 92.56 90 ARG A O 1
ATOM 737 N N . GLN A 1 91 ? 13.365 -7.611 -5.675 1.00 94.75 91 GLN A N 1
ATOM 738 C CA . GLN A 1 91 ? 14.502 -7.216 -4.864 1.00 94.75 91 GLN A CA 1
ATOM 739 C C . GLN A 1 91 ? 15.609 -8.265 -4.970 1.00 94.75 91 GLN A C 1
ATOM 741 O O . GLN A 1 91 ? 15.354 -9.468 -5.020 1.00 94.75 91 GLN A O 1
ATOM 746 N N . CYS A 1 92 ? 16.862 -7.817 -4.963 1.00 95.31 92 CYS A N 1
ATOM 747 C CA . CYS A 1 92 ? 18.001 -8.713 -4.858 1.00 95.31 92 CYS A CA 1
ATOM 748 C C . CYS A 1 92 ? 17.924 -9.522 -3.557 1.00 95.31 92 CYS A C 1
ATOM 750 O O . CYS A 1 92 ? 17.804 -8.953 -2.473 1.00 95.31 92 CYS A O 1
ATOM 752 N N . ARG A 1 93 ? 18.083 -10.845 -3.651 1.00 94.00 93 ARG A N 1
ATOM 753 C CA . ARG A 1 93 ? 18.038 -11.766 -2.500 1.00 94.00 93 ARG A CA 1
ATOM 754 C C . ARG A 1 93 ? 19.140 -11.555 -1.449 1.00 94.00 93 ARG A C 1
ATOM 756 O O . ARG A 1 93 ? 19.082 -12.177 -0.401 1.00 94.00 93 ARG A O 1
ATOM 763 N N . ILE A 1 94 ? 20.157 -10.741 -1.750 1.00 94.00 94 ILE A N 1
ATOM 764 C CA . ILE A 1 94 ? 21.306 -10.476 -0.867 1.00 94.00 94 ILE A CA 1
ATOM 765 C C . ILE A 1 94 ? 21.144 -9.137 -0.138 1.00 94.00 94 ILE A C 1
ATOM 767 O O . ILE A 1 94 ? 21.392 -9.045 1.058 1.00 94.00 94 ILE A O 1
ATOM 771 N N . CYS A 1 95 ? 20.764 -8.070 -0.850 1.00 94.88 95 CYS A N 1
ATOM 772 C CA . CYS A 1 95 ? 20.718 -6.717 -0.281 1.00 94.88 95 CYS A CA 1
ATOM 773 C C . CYS A 1 95 ? 19.322 -6.089 -0.228 1.00 94.88 95 CYS A C 1
ATOM 775 O O . CYS A 1 95 ? 19.196 -4.975 0.277 1.00 94.88 95 CYS A O 1
ATOM 777 N N . HIS A 1 96 ? 18.312 -6.770 -0.768 1.00 93.75 96 HIS A N 1
ATOM 778 C CA . HIS A 1 96 ? 16.919 -6.330 -0.841 1.00 93.75 96 HIS A CA 1
ATOM 779 C C . HIS A 1 96 ? 16.676 -5.030 -1.637 1.00 93.75 96 HIS A C 1
ATOM 781 O O . HIS A 1 96 ? 15.613 -4.424 -1.538 1.00 93.75 96 HIS A O 1
ATOM 787 N N . ARG A 1 97 ? 17.633 -4.612 -2.481 1.00 94.38 97 ARG A N 1
ATOM 788 C CA . ARG A 1 97 ? 17.478 -3.483 -3.421 1.00 94.38 97 ARG A CA 1
ATOM 789 C C . ARG A 1 97 ? 17.179 -3.970 -4.839 1.00 94.38 97 ARG A C 1
ATOM 791 O O . ARG A 1 97 ? 17.581 -5.070 -5.210 1.00 94.38 97 ARG A O 1
ATOM 798 N N . ILE A 1 98 ? 16.495 -3.145 -5.628 1.00 94.25 98 ILE A N 1
ATOM 799 C CA . ILE A 1 98 ? 16.202 -3.406 -7.047 1.00 94.25 98 ILE A CA 1
ATOM 800 C C . ILE A 1 98 ? 17.388 -3.016 -7.954 1.00 94.25 98 ILE A C 1
ATOM 802 O O . ILE A 1 98 ? 18.349 -2.396 -7.498 1.00 94.25 98 ILE A O 1
ATOM 806 N N . GLY A 1 99 ? 17.326 -3.377 -9.241 1.00 94.12 99 GLY A N 1
ATOM 807 C CA . GLY A 1 99 ? 18.213 -2.829 -10.282 1.00 94.12 99 GLY A CA 1
ATOM 808 C C . GLY A 1 99 ? 19.521 -3.584 -10.548 1.00 94.12 99 GLY A C 1
ATOM 809 O O . GLY A 1 99 ? 20.360 -3.081 -11.285 1.00 94.12 99 GLY A O 1
ATOM 810 N N . HIS A 1 100 ? 19.722 -4.773 -9.975 1.00 94.81 100 HIS A N 1
ATOM 811 C CA . HIS A 1 100 ? 20.901 -5.602 -10.248 1.00 94.81 100 HIS A CA 1
ATOM 812 C C . HIS A 1 100 ? 20.609 -7.094 -10.057 1.00 94.81 100 HIS A C 1
ATOM 814 O O . HIS A 1 100 ? 19.724 -7.478 -9.290 1.00 94.81 100 HIS A O 1
ATOM 820 N N . PHE A 1 101 ? 21.394 -7.936 -10.729 1.00 93.12 101 PHE A N 1
ATOM 821 C CA . PHE A 1 101 ? 21.421 -9.378 -10.485 1.00 93.12 101 PHE A CA 1
ATOM 822 C C . PHE A 1 101 ? 22.214 -9.706 -9.215 1.00 93.12 101 PHE A C 1
ATOM 824 O O . PHE A 1 101 ? 23.093 -8.942 -8.810 1.00 93.12 101 PHE A O 1
ATOM 831 N N . ALA A 1 102 ? 21.932 -10.850 -8.588 1.00 92.19 102 ALA A N 1
ATOM 832 C CA . ALA A 1 102 ? 22.556 -11.235 -7.319 1.00 92.19 102 ALA A CA 1
ATOM 833 C C . ALA A 1 102 ? 24.090 -11.340 -7.424 1.00 92.19 102 ALA A C 1
ATOM 835 O O . ALA A 1 102 ? 24.801 -10.949 -6.503 1.00 92.19 102 ALA A O 1
ATOM 836 N N . GLU A 1 103 ? 24.599 -11.790 -8.569 1.00 90.88 103 GLU A N 1
ATOM 837 C CA . GLU A 1 103 ? 26.023 -11.927 -8.890 1.00 90.88 103 GLU A CA 1
ATOM 838 C C . GLU A 1 103 ? 26.740 -10.572 -8.973 1.00 90.88 103 GLU A C 1
ATOM 840 O O . GLU A 1 103 ? 27.937 -10.478 -8.716 1.00 90.88 103 GLU A O 1
ATOM 845 N N . ALA A 1 104 ? 26.004 -9.515 -9.323 1.00 92.00 104 ALA A N 1
ATOM 846 C CA . ALA A 1 104 ? 26.495 -8.140 -9.372 1.00 92.00 104 ALA A CA 1
ATOM 847 C C . ALA A 1 104 ? 26.214 -7.375 -8.067 1.00 92.00 104 ALA A C 1
ATOM 849 O O . ALA A 1 104 ? 26.413 -6.160 -8.000 1.00 92.00 104 ALA A O 1
ATOM 850 N N . CYS A 1 105 ? 25.727 -8.052 -7.021 1.00 94.00 105 CYS A N 1
ATOM 851 C CA . CYS A 1 105 ? 25.415 -7.394 -5.764 1.00 94.00 105 CYS A CA 1
ATOM 852 C C . CYS A 1 105 ? 26.695 -6.908 -5.079 1.00 94.00 105 CYS A C 1
ATOM 854 O O . CYS A 1 105 ? 27.560 -7.702 -4.713 1.00 94.00 105 CYS A O 1
ATOM 856 N N . GLN A 1 106 ? 26.775 -5.603 -4.821 1.00 90.88 106 GLN A N 1
ATOM 857 C CA . GLN A 1 106 ? 27.907 -4.981 -4.125 1.00 90.88 106 GLN A CA 1
ATOM 858 C C . GLN A 1 106 ? 28.164 -5.614 -2.749 1.00 90.88 106 GLN A C 1
ATOM 860 O O . GLN A 1 106 ? 29.312 -5.790 -2.358 1.00 90.88 106 GLN A O 1
ATOM 865 N N . LYS A 1 107 ? 27.105 -6.044 -2.043 1.00 86.62 107 LYS A N 1
ATOM 866 C CA . LYS A 1 107 ? 27.236 -6.753 -0.759 1.00 86.62 107 LYS A CA 1
ATOM 867 C C . LYS A 1 107 ? 27.795 -8.174 -0.904 1.00 86.62 107 LYS A C 1
ATOM 869 O O . LYS A 1 107 ? 28.366 -8.686 0.049 1.00 86.62 107 LYS A O 1
ATOM 874 N N . SER A 1 108 ? 27.654 -8.800 -2.075 1.00 75.69 108 SER A N 1
ATOM 875 C CA . SER A 1 108 ? 28.242 -10.115 -2.360 1.00 75.69 108 SER A CA 1
ATOM 876 C C . SER A 1 108 ? 29.733 -10.027 -2.672 1.00 75.69 108 SER A C 1
ATOM 878 O O . SER A 1 108 ? 30.442 -11.001 -2.460 1.00 75.69 108 SER A O 1
ATOM 880 N N . ALA A 1 109 ? 30.220 -8.885 -3.168 1.00 63.00 109 ALA A N 1
ATOM 881 C CA . ALA A 1 109 ? 31.616 -8.716 -3.572 1.00 63.00 109 ALA A CA 1
ATOM 882 C C . ALA A 1 109 ? 32.610 -8.697 -2.392 1.00 63.00 109 ALA A C 1
ATOM 884 O O . ALA A 1 109 ? 33.798 -8.910 -2.616 1.00 63.00 109 ALA A O 1
ATOM 885 N N . ASN A 1 110 ? 32.135 -8.505 -1.154 1.00 61.41 110 ASN A N 1
ATOM 886 C CA . ASN A 1 110 ? 32.956 -8.638 0.058 1.00 61.41 110 ASN A CA 1
ATOM 887 C C . ASN A 1 110 ? 33.199 -10.102 0.472 1.00 61.41 110 ASN A C 1
ATOM 889 O O . ASN A 1 110 ? 34.075 -10.361 1.292 1.00 61.41 110 ASN A O 1
ATOM 893 N N . GLY A 1 111 ? 32.456 -11.062 -0.089 1.00 56.94 111 GLY A N 1
ATOM 894 C CA . GLY A 1 111 ? 32.748 -12.489 0.019 1.00 56.94 111 GLY A CA 1
ATOM 895 C C . GLY A 1 111 ? 33.359 -12.962 -1.293 1.00 56.94 111 GLY A C 1
ATOM 896 O O . GLY A 1 111 ? 32.638 -13.083 -2.274 1.00 56.94 111 GLY A O 1
ATOM 897 N N . GLN A 1 112 ? 34.683 -13.140 -1.307 1.00 55.34 112 GLN A N 1
ATOM 898 C CA . GLN A 1 112 ? 35.516 -13.747 -2.359 1.00 55.34 112 GLN A CA 1
ATOM 899 C C . GLN A 1 112 ? 34.794 -14.033 -3.690 1.00 55.34 112 GLN A C 1
ATOM 901 O O . GLN A 1 112 ? 34.045 -15.002 -3.813 1.00 55.34 112 GLN A O 1
ATOM 906 N N . ARG A 1 113 ? 35.057 -13.207 -4.715 1.00 54.44 113 ARG A N 1
ATOM 907 C CA . ARG A 1 113 ? 34.619 -13.466 -6.095 1.00 54.44 113 ARG A CA 1
ATOM 908 C C . ARG A 1 113 ? 35.021 -14.889 -6.505 1.00 54.44 113 ARG A C 1
ATOM 910 O O . ARG A 1 113 ? 36.185 -15.132 -6.813 1.00 54.44 113 ARG A O 1
ATOM 917 N N . ALA A 1 114 ? 34.062 -15.811 -6.558 1.00 57.31 114 ALA A N 1
ATOM 918 C CA . ALA A 1 114 ? 34.243 -17.049 -7.301 1.00 57.31 114 ALA A CA 1
ATOM 919 C C . ALA A 1 114 ? 34.472 -16.678 -8.780 1.00 57.31 114 ALA A C 1
ATOM 921 O O . ALA A 1 114 ? 33.770 -15.794 -9.292 1.00 57.31 114 ALA A O 1
ATOM 922 N N . PRO A 1 115 ? 35.454 -17.290 -9.464 1.00 54.91 115 PRO A N 1
ATOM 923 C CA . PRO A 1 115 ? 35.790 -16.935 -10.837 1.00 54.91 115 PRO A CA 1
ATOM 924 C C . PRO A 1 115 ? 34.565 -17.078 -11.740 1.00 54.91 115 PRO A C 1
ATOM 926 O O . PRO A 1 115 ? 33.745 -17.991 -11.570 1.00 54.91 115 PRO A O 1
ATOM 929 N N . ARG A 1 116 ? 34.423 -16.161 -12.704 1.00 58.81 116 ARG A N 1
ATOM 930 C CA . ARG A 1 116 ? 33.289 -16.186 -13.635 1.00 58.81 116 ARG A CA 1
ATOM 931 C C . ARG A 1 116 ? 33.281 -17.537 -14.355 1.00 58.81 116 ARG A C 1
ATOM 933 O O . ARG A 1 116 ? 34.321 -18.024 -14.787 1.00 58.81 116 ARG A O 1
ATOM 940 N N . ARG A 1 117 ? 32.101 -18.130 -14.568 1.00 54.72 117 ARG A N 1
ATOM 941 C CA . ARG A 1 117 ? 31.946 -19.389 -15.331 1.00 54.72 117 ARG A CA 1
ATOM 942 C C . ARG A 1 117 ? 32.614 -19.330 -16.716 1.00 54.72 117 ARG A C 1
ATOM 944 O O . ARG A 1 117 ? 33.073 -20.356 -17.206 1.00 54.72 117 ARG A O 1
ATOM 951 N N . SER A 1 118 ? 32.712 -18.138 -17.310 1.00 55.34 118 SER A N 1
ATOM 952 C CA . SER A 1 118 ? 33.448 -17.887 -18.554 1.00 55.34 118 SER A CA 1
ATOM 953 C C . SER A 1 118 ? 34.966 -18.073 -18.417 1.00 55.34 118 SER A C 1
ATOM 955 O O . SER A 1 118 ? 35.587 -18.549 -19.352 1.00 55.34 118 SER A O 1
ATOM 957 N N . GLU A 1 119 ? 35.565 -17.776 -17.261 1.00 53.25 119 GLU A N 1
ATOM 958 C CA . GLU A 1 119 ? 37.008 -17.938 -17.001 1.00 53.25 119 GLU A CA 1
ATOM 959 C C . GLU A 1 119 ? 37.397 -19.402 -16.733 1.00 53.25 119 GLU A C 1
ATOM 961 O O . GLU A 1 119 ? 38.533 -19.807 -16.975 1.00 53.25 119 GLU 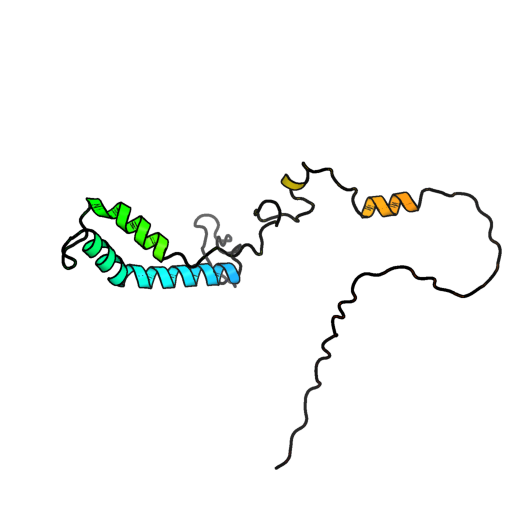A O 1
ATOM 966 N N . LEU A 1 120 ? 36.452 -20.224 -16.263 1.00 53.16 120 LEU A N 1
ATOM 967 C CA . LEU A 1 120 ? 36.649 -21.662 -16.036 1.00 53.16 120 LEU A CA 1
ATOM 968 C C . LEU A 1 120 ? 36.650 -22.487 -17.335 1.00 53.16 120 LEU A C 1
ATOM 970 O O . LEU A 1 120 ? 37.179 -23.600 -17.347 1.00 53.16 120 LEU A O 1
ATOM 974 N N . TRP A 1 121 ? 36.058 -21.966 -18.415 1.00 45.00 121 TRP A N 1
ATOM 975 C CA . TRP A 1 121 ? 36.132 -22.587 -19.741 1.00 45.00 121 TRP A CA 1
ATOM 976 C C . TRP A 1 121 ? 37.465 -22.273 -20.426 1.00 45.00 121 TRP A C 1
ATOM 978 O O . TRP A 1 121 ? 38.124 -23.192 -20.903 1.00 45.00 121 TRP A O 1
ATOM 988 N N . THR A 1 122 ? 37.933 -21.022 -20.368 1.00 51.56 122 THR A N 1
ATOM 989 C CA . THR A 1 122 ? 39.196 -20.608 -21.006 1.00 51.56 122 THR A CA 1
ATOM 990 C C . THR A 1 122 ? 40.426 -21.285 -20.399 1.00 51.56 122 THR A C 1
ATOM 992 O O . THR A 1 122 ? 41.397 -21.548 -21.104 1.00 51.56 122 THR A O 1
ATOM 995 N N . LYS A 1 123 ? 40.387 -21.628 -19.102 1.00 45.84 123 LYS A N 1
ATOM 996 C CA . LYS A 1 123 ? 41.492 -22.330 -18.424 1.00 45.84 123 LYS A CA 1
ATOM 997 C C . LYS A 1 123 ? 41.599 -23.819 -18.767 1.00 45.84 123 LYS A C 1
ATOM 999 O O . LYS A 1 123 ? 42.644 -24.405 -18.514 1.00 45.84 123 LYS A O 1
ATOM 1004 N N . ARG A 1 124 ? 40.562 -24.437 -19.346 1.00 48.59 124 ARG A N 1
ATOM 1005 C CA . ARG A 1 124 ? 40.618 -25.849 -19.770 1.00 48.59 124 ARG A CA 1
ATOM 1006 C C . ARG A 1 124 ? 41.249 -26.045 -21.149 1.00 48.59 124 ARG A C 1
ATOM 1008 O O . ARG A 1 124 ? 41.724 -27.133 -21.434 1.00 48.59 124 ARG A O 1
ATOM 1015 N N . THR A 1 125 ? 41.282 -25.006 -21.977 1.00 48.50 125 THR A N 1
ATOM 1016 C CA . THR A 1 125 ? 41.768 -25.068 -23.366 1.00 48.50 125 THR A CA 1
ATOM 1017 C C . THR A 1 125 ? 43.215 -24.604 -23.556 1.00 48.50 125 THR A C 1
ATOM 1019 O O . THR A 1 125 ? 43.708 -24.636 -24.675 1.00 48.50 125 THR A O 1
ATOM 1022 N N . ALA A 1 126 ? 43.914 -24.190 -22.494 1.00 45.50 126 ALA A N 1
ATOM 1023 C CA . ALA A 1 126 ? 45.277 -23.650 -22.576 1.00 45.50 126 ALA A CA 1
ATOM 1024 C C . ALA A 1 126 ? 46.387 -24.649 -22.183 1.00 45.50 126 ALA A C 1
ATOM 1026 O O . ALA A 1 126 ? 47.478 -24.232 -21.803 1.00 45.50 126 ALA A O 1
ATOM 1027 N N . ILE A 1 127 ? 46.137 -25.962 -22.265 1.00 51.88 127 ILE A N 1
ATOM 1028 C CA . ILE A 1 127 ? 47.186 -26.986 -22.140 1.00 51.88 127 ILE A CA 1
ATOM 1029 C C . ILE A 1 127 ? 47.002 -28.000 -23.267 1.00 51.88 127 ILE A C 1
ATOM 1031 O O . ILE A 1 127 ? 46.198 -28.911 -23.126 1.00 51.88 127 ILE A O 1
ATOM 1035 N N . SER A 1 128 ? 47.733 -27.794 -24.370 1.00 39.34 128 SER A N 1
ATOM 1036 C CA . SER A 1 128 ? 48.412 -28.815 -25.194 1.00 39.34 128 SER A CA 1
ATOM 1037 C C . SER A 1 128 ? 48.509 -28.373 -26.661 1.00 39.34 128 SER A C 1
ATOM 1039 O O . SER A 1 128 ? 47.624 -28.646 -27.471 1.00 39.34 128 SER A O 1
ATOM 1041 N N . HIS A 1 129 ? 49.623 -27.737 -27.026 1.00 38.78 129 HIS A N 1
ATOM 1042 C CA . HIS A 1 129 ? 50.159 -27.882 -28.377 1.00 38.78 129 HIS A CA 1
ATOM 1043 C C . HIS A 1 129 ? 51.064 -29.114 -28.377 1.00 38.78 129 HIS A C 1
ATOM 1045 O O . HIS A 1 129 ? 52.106 -29.110 -27.731 1.00 38.78 129 HIS A O 1
ATOM 1051 N N . THR A 1 130 ? 50.661 -30.166 -29.082 1.00 33.03 130 THR A N 1
ATOM 1052 C CA . THR A 1 130 ? 51.554 -31.000 -29.902 1.00 33.03 130 THR A CA 1
ATOM 1053 C C . THR A 1 130 ? 50.694 -31.889 -30.792 1.00 33.03 130 THR A C 1
ATOM 1055 O O . THR A 1 130 ? 49.810 -32.617 -30.352 1.00 33.03 130 THR A O 1
ATOM 1058 N N . THR A 1 131 ? 50.913 -31.730 -32.086 1.00 33.25 131 THR A N 1
ATOM 1059 C CA . THR A 1 131 ? 50.256 -32.393 -33.203 1.00 33.25 131 THR A CA 1
ATOM 1060 C C . THR A 1 131 ? 50.760 -33.826 -33.377 1.00 33.25 131 THR A C 1
ATOM 1062 O O . THR A 1 131 ? 51.961 -34.067 -33.360 1.00 33.25 131 THR A O 1
ATOM 1065 N N . THR A 1 132 ? 49.847 -34.768 -33.621 1.00 34.19 132 THR A N 1
ATOM 1066 C CA . THR A 1 132 ? 49.931 -35.810 -34.673 1.00 34.19 132 THR A CA 1
ATOM 1067 C C . THR A 1 132 ? 48.600 -36.581 -34.727 1.00 34.19 132 THR A C 1
ATOM 1069 O O . THR A 1 132 ? 48.049 -36.900 -33.675 1.00 34.19 132 THR A O 1
ATOM 1072 N N . PRO A 1 133 ? 48.041 -36.885 -35.916 1.00 37.97 133 PRO A N 1
ATOM 1073 C CA . PRO A 1 133 ? 46.791 -37.627 -36.027 1.00 37.97 133 PRO A CA 1
ATOM 1074 C C . PRO A 1 133 ? 47.062 -39.122 -36.239 1.00 37.97 133 PRO A C 1
ATOM 1076 O O . PRO A 1 133 ? 47.808 -39.504 -37.142 1.00 37.97 133 PRO A O 1
ATOM 1079 N N . ARG A 1 134 ? 46.407 -39.993 -35.463 1.00 29.70 134 ARG A N 1
ATOM 1080 C CA . ARG A 1 134 ? 46.292 -41.414 -35.817 1.00 29.70 134 ARG A CA 1
ATOM 1081 C C . ARG A 1 134 ? 44.899 -41.960 -35.500 1.00 29.70 134 ARG A C 1
ATOM 1083 O O . ARG A 1 134 ? 44.464 -41.983 -34.358 1.00 29.70 134 ARG A O 1
ATOM 1090 N N . SER A 1 135 ? 44.241 -42.353 -36.588 1.00 31.27 135 SER A N 1
ATOM 1091 C CA . SER A 1 135 ? 43.147 -43.315 -36.760 1.00 31.27 135 SER A CA 1
ATOM 1092 C C . SER A 1 135 ? 42.842 -44.257 -35.584 1.00 31.27 135 SER A C 1
ATOM 1094 O O . SER A 1 135 ? 43.750 -44.908 -35.074 1.00 31.27 135 SER A O 1
ATOM 1096 N N . GLY A 1 136 ? 41.548 -44.470 -35.307 1.00 30.58 136 GLY A N 1
ATOM 1097 C CA . GLY A 1 136 ? 41.056 -45.685 -34.645 1.00 30.58 136 GLY A CA 1
ATOM 1098 C C . GLY A 1 136 ? 39.780 -45.489 -33.823 1.00 30.58 136 GLY A C 1
ATOM 1099 O O . GLY A 1 136 ? 39.771 -44.744 -32.855 1.00 30.58 136 GLY A O 1
ATOM 1100 N N . TYR A 1 137 ? 38.710 -46.178 -34.221 1.00 31.67 137 TYR A N 1
ATOM 1101 C CA . TYR A 1 137 ? 37.435 -46.338 -33.508 1.00 31.67 137 TYR A CA 1
ATOM 1102 C C . TYR A 1 137 ? 37.603 -46.869 -32.063 1.00 31.67 137 TYR A C 1
ATOM 1104 O O . TYR A 1 137 ? 38.572 -47.570 -31.791 1.00 31.67 137 TYR A O 1
ATOM 1112 N N . VAL A 1 138 ? 36.613 -46.643 -31.179 1.00 29.81 138 VAL A N 1
ATOM 1113 C CA . VAL A 1 138 ? 35.747 -47.684 -30.555 1.00 29.81 138 VAL A CA 1
ATOM 1114 C C . VAL A 1 138 ? 34.848 -47.094 -29.441 1.00 29.81 138 VAL A C 1
ATOM 1116 O O . VAL A 1 138 ? 35.150 -46.114 -28.771 1.00 29.81 138 VAL A O 1
ATOM 1119 N N . PHE A 1 139 ? 33.681 -47.721 -29.357 1.00 28.52 139 PHE A N 1
ATOM 1120 C CA . PHE A 1 139 ? 32.443 -47.513 -28.612 1.00 28.52 139 PHE A CA 1
ATOM 1121 C C . PHE A 1 139 ? 32.512 -47.935 -27.120 1.00 28.52 139 PHE A C 1
ATOM 1123 O O . PHE A 1 139 ? 33.221 -48.879 -26.794 1.00 28.52 139 PHE A O 1
ATOM 1130 N N . GLY A 1 140 ? 31.659 -47.344 -26.262 1.00 29.80 140 GLY A N 1
ATOM 1131 C CA . GLY A 1 140 ? 31.312 -47.829 -24.900 1.00 29.80 140 GLY A CA 1
ATOM 1132 C C . GLY A 1 140 ? 32.334 -47.486 -23.798 1.00 29.80 140 GLY A C 1
ATOM 1133 O O . GLY A 1 140 ? 33.506 -47.330 -24.078 1.00 29.80 140 GLY A O 1
ATOM 1134 N N . THR A 1 141 ? 32.022 -47.305 -22.510 1.00 27.73 141 THR A N 1
ATOM 1135 C CA . THR A 1 141 ? 30.866 -47.679 -21.678 1.00 27.73 141 THR A CA 1
ATOM 1136 C C . THR A 1 141 ? 30.912 -46.885 -20.359 1.00 27.73 141 THR A C 1
ATOM 1138 O O . THR A 1 141 ? 31.968 -46.434 -19.923 1.00 27.73 141 THR A O 1
ATOM 1141 N N . ARG A 1 142 ? 29.749 -46.733 -19.714 1.00 35.38 142 ARG A N 1
ATOM 1142 C CA . ARG A 1 142 ? 29.565 -46.172 -18.362 1.00 35.38 142 ARG A CA 1
ATOM 1143 C C . ARG A 1 142 ? 30.322 -46.960 -17.283 1.00 35.38 142 ARG A C 1
ATOM 1145 O O . ARG A 1 142 ? 30.291 -48.183 -17.321 1.00 35.38 142 ARG A O 1
ATOM 1152 N N . ILE A 1 143 ? 30.754 -46.265 -16.226 1.00 33.16 143 ILE A N 1
ATOM 1153 C CA . ILE A 1 143 ? 30.752 -46.780 -14.844 1.00 33.16 143 ILE A CA 1
ATOM 1154 C C . ILE A 1 143 ? 30.299 -45.684 -13.862 1.00 33.16 143 ILE A C 1
ATOM 1156 O O . ILE A 1 143 ? 30.633 -44.512 -14.010 1.00 33.16 143 ILE A O 1
ATOM 1160 N N . ASN A 1 144 ? 29.450 -46.105 -12.923 1.00 32.25 144 ASN A N 1
ATOM 1161 C CA . ASN A 1 144 ? 28.703 -45.349 -11.911 1.00 32.25 144 ASN A CA 1
ATOM 1162 C C . ASN A 1 144 ? 29.400 -45.432 -10.541 1.00 32.25 144 ASN A C 1
ATOM 1164 O O . ASN A 1 144 ? 29.912 -46.497 -10.215 1.00 32.25 144 ASN A O 1
ATOM 1168 N N . ALA A 1 145 ? 29.274 -44.383 -9.721 1.00 31.42 145 ALA A N 1
ATOM 1169 C CA . ALA A 1 145 ? 29.134 -44.380 -8.247 1.00 31.42 145 ALA A CA 1
ATOM 1170 C C . ALA A 1 145 ? 29.072 -42.896 -7.813 1.00 31.42 145 ALA A C 1
ATOM 1172 O O . ALA A 1 145 ? 29.841 -42.101 -8.337 1.00 31.42 145 ALA A O 1
ATOM 1173 N N . ASN A 1 146 ? 28.229 -42.368 -6.926 1.00 30.72 146 ASN A N 1
ATOM 1174 C CA . ASN A 1 146 ? 27.217 -42.860 -5.992 1.00 30.72 146 ASN A CA 1
ATOM 1175 C C . ASN A 1 146 ? 26.293 -41.639 -5.714 1.00 30.72 146 ASN A C 1
ATOM 1177 O O . ASN A 1 146 ? 26.786 -40.523 -5.597 1.00 30.72 146 ASN A O 1
ATOM 1181 N N . GLN A 1 147 ? 24.971 -41.775 -5.862 1.00 30.36 147 GLN A N 1
ATOM 11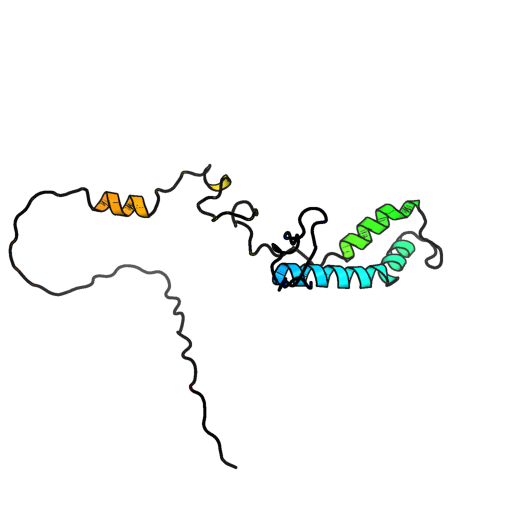82 C CA . GLN A 1 147 ? 23.977 -41.793 -4.768 1.00 30.36 147 GLN A CA 1
ATOM 1183 C C . GLN A 1 147 ? 23.568 -40.403 -4.225 1.00 30.36 147 GLN A C 1
ATOM 1185 O O . GLN A 1 147 ? 24.363 -39.700 -3.615 1.00 30.36 147 GLN A O 1
ATOM 1190 N N . GLY A 1 148 ? 22.298 -40.030 -4.451 1.00 28.94 148 GLY A N 1
ATOM 1191 C CA . GLY A 1 148 ? 21.660 -38.824 -3.904 1.00 28.94 148 GLY A CA 1
ATOM 1192 C C . GLY A 1 148 ? 20.510 -38.284 -4.768 1.00 28.94 148 GLY A C 1
ATOM 1193 O O . GLY A 1 148 ? 20.715 -37.387 -5.575 1.00 28.94 148 GLY A O 1
ATOM 1194 N N . ASP A 1 149 ? 19.324 -38.875 -4.607 1.00 31.11 149 ASP A N 1
ATOM 1195 C CA . ASP A 1 149 ? 17.973 -38.352 -4.880 1.00 31.11 149 ASP A CA 1
ATOM 1196 C C . ASP A 1 149 ? 17.596 -37.808 -6.273 1.00 31.11 149 ASP A C 1
ATOM 1198 O O . ASP A 1 149 ? 17.767 -36.646 -6.641 1.00 31.11 149 ASP A O 1
ATOM 1202 N N . ARG A 1 150 ? 16.914 -38.681 -7.029 1.00 31.11 150 ARG A N 1
ATOM 1203 C CA . ARG A 1 150 ? 16.121 -38.339 -8.215 1.00 31.11 150 ARG A CA 1
ATOM 1204 C C . ARG A 1 150 ? 14.783 -37.723 -7.796 1.00 31.11 150 ARG A C 1
ATOM 1206 O O . ARG A 1 150 ? 13.908 -38.438 -7.318 1.00 31.11 150 ARG A O 1
ATOM 1213 N N . VAL A 1 151 ? 14.565 -36.448 -8.112 1.00 34.69 151 VAL A N 1
ATOM 1214 C CA . VAL A 1 151 ? 13.213 -35.876 -8.225 1.00 34.69 151 VAL A CA 1
ATOM 1215 C C . VAL A 1 151 ? 12.874 -35.750 -9.709 1.00 34.69 151 VAL A C 1
ATOM 1217 O O . VAL A 1 151 ? 13.429 -34.922 -10.430 1.00 34.69 151 VAL A O 1
ATOM 1220 N N . PHE A 1 152 ? 11.980 -36.617 -10.183 1.00 32.31 152 PHE A N 1
ATOM 1221 C CA . PHE A 1 152 ? 11.424 -36.566 -11.533 1.00 32.31 152 PHE A CA 1
ATOM 1222 C C . PHE A 1 152 ? 10.410 -35.418 -11.630 1.00 32.31 152 PHE A C 1
ATOM 1224 O O . PHE A 1 152 ? 9.333 -35.498 -11.046 1.00 32.31 152 PHE A O 1
ATOM 1231 N N . TYR A 1 153 ? 10.692 -34.382 -12.423 1.00 31.64 153 TYR A N 1
ATOM 1232 C CA . TYR A 1 153 ? 9.630 -33.506 -12.922 1.00 31.64 153 TYR A CA 1
ATOM 1233 C C . TYR A 1 153 ? 9.004 -34.151 -14.160 1.00 31.64 153 TYR A C 1
ATOM 1235 O O . TYR A 1 153 ? 9.602 -34.194 -15.236 1.00 31.64 153 TYR A O 1
ATOM 1243 N N . ARG A 1 154 ? 7.788 -34.679 -13.991 1.00 31.30 154 ARG A N 1
ATOM 1244 C CA . ARG A 1 154 ? 6.932 -35.154 -15.083 1.00 31.30 154 ARG A CA 1
ATOM 1245 C C . ARG A 1 154 ? 6.596 -33.956 -15.983 1.00 31.30 154 ARG A C 1
ATOM 1247 O O . ARG A 1 154 ? 6.055 -32.958 -15.511 1.00 31.30 154 ARG A O 1
ATOM 1254 N N . ARG A 1 155 ? 6.938 -34.035 -17.273 1.00 32.22 155 ARG A N 1
ATOM 1255 C CA . ARG A 1 155 ? 6.459 -33.099 -18.303 1.00 32.22 155 ARG A CA 1
ATOM 1256 C C . ARG A 1 155 ? 4.937 -33.230 -18.384 1.00 32.22 155 ARG A C 1
ATOM 1258 O O . ARG A 1 155 ? 4.445 -34.293 -18.738 1.00 32.22 155 ARG A O 1
ATOM 1265 N N . ASN A 1 156 ? 4.208 -32.163 -18.064 1.00 34.38 156 ASN A N 1
ATOM 1266 C CA . ASN A 1 156 ? 2.783 -32.071 -18.369 1.00 34.38 156 ASN A CA 1
ATOM 1267 C C . ASN A 1 156 ? 2.622 -31.869 -19.879 1.00 34.38 156 ASN A C 1
ATOM 1269 O O . ASN A 1 156 ? 2.835 -30.772 -20.401 1.00 34.38 156 ASN A O 1
ATOM 1273 N N . GLU A 1 157 ? 2.278 -32.946 -20.573 1.00 34.44 157 GLU A N 1
ATOM 1274 C CA . GLU A 1 157 ? 1.749 -32.902 -21.931 1.00 34.44 157 GLU A CA 1
ATOM 1275 C C . GLU A 1 157 ? 0.364 -32.235 -21.904 1.00 34.44 157 GLU A C 1
ATOM 1277 O O . GLU A 1 157 ? -0.461 -32.496 -21.028 1.00 34.44 157 GLU A O 1
ATOM 1282 N N . ARG A 1 158 ? 0.134 -31.299 -22.831 1.00 38.97 158 ARG A N 1
ATOM 1283 C CA . ARG A 1 158 ? -1.165 -30.636 -23.013 1.00 38.97 158 ARG A CA 1
ATOM 1284 C C . ARG A 1 158 ? -2.142 -31.632 -23.650 1.00 38.97 158 ARG A C 1
ATOM 1286 O O . ARG A 1 158 ? -1.737 -32.291 -24.605 1.00 38.97 158 ARG A O 1
ATOM 1293 N N . PRO A 1 159 ? -3.417 -31.696 -23.233 1.00 40.53 159 PRO A N 1
ATOM 1294 C CA . PRO A 1 159 ? -4.394 -32.503 -23.950 1.00 40.53 159 PRO A CA 1
ATOM 1295 C C . PRO A 1 159 ? -4.813 -31.802 -25.258 1.00 40.53 159 PRO A C 1
ATOM 1297 O O . PRO A 1 159 ? -4.875 -30.564 -25.301 1.00 40.53 159 PRO A O 1
ATOM 1300 N N . PRO A 1 160 ? -5.101 -32.554 -26.336 1.00 38.22 160 PRO A N 1
ATOM 1301 C CA . PRO A 1 160 ? -5.628 -31.988 -27.568 1.00 38.22 160 PRO A CA 1
ATOM 1302 C C . PRO A 1 160 ? -7.105 -31.600 -27.413 1.00 38.22 160 PRO A C 1
ATOM 1304 O O . PRO A 1 160 ? -7.851 -32.149 -26.604 1.00 38.22 160 PRO A O 1
ATOM 1307 N N . ARG A 1 161 ? -7.514 -30.607 -28.209 1.00 39.56 161 ARG A N 1
ATOM 1308 C CA . ARG A 1 161 ? -8.883 -30.095 -28.299 1.00 39.56 161 ARG A CA 1
ATOM 1309 C C . ARG A 1 161 ? -9.752 -31.009 -29.167 1.00 39.56 161 ARG A C 1
ATOM 1311 O O . ARG A 1 161 ? -9.408 -31.226 -30.321 1.00 39.56 161 ARG A O 1
ATOM 1318 N N . GLY A 1 162 ? -10.930 -31.355 -28.646 1.00 37.62 162 GLY A N 1
ATOM 1319 C CA . GLY A 1 162 ? -12.159 -31.526 -29.428 1.00 37.62 162 GLY A CA 1
ATOM 1320 C C . GLY A 1 162 ? -12.585 -32.959 -29.750 1.00 37.62 162 GLY A C 1
ATOM 1321 O O . GLY A 1 162 ? -11.966 -33.612 -30.575 1.00 37.62 162 GLY A O 1
ATOM 1322 N N . MET A 1 163 ? -13.735 -33.370 -29.203 1.00 32.66 163 MET A N 1
ATOM 1323 C CA . MET A 1 163 ? -14.795 -34.057 -29.953 1.00 32.66 163 MET A CA 1
ATOM 1324 C C . MET A 1 163 ? -16.124 -33.981 -29.178 1.00 32.66 163 MET A C 1
ATOM 1326 O O . MET A 1 163 ? -16.139 -34.028 -27.952 1.00 32.66 163 MET A O 1
ATOM 1330 N N . ARG A 1 164 ? -17.209 -33.742 -29.923 1.00 39.31 164 ARG A N 1
ATOM 1331 C CA . ARG A 1 164 ? -18.607 -33.627 -29.475 1.00 39.31 164 ARG A CA 1
ATOM 1332 C C . ARG A 1 164 ? -19.279 -35.008 -29.426 1.00 39.31 164 ARG A C 1
ATOM 1334 O O . ARG A 1 164 ? -18.834 -35.902 -30.140 1.00 39.31 164 ARG A O 1
ATOM 1341 N N . SER A 1 165 ? -20.433 -35.036 -28.742 1.00 32.78 165 SER A N 1
ATOM 1342 C CA . SER A 1 165 ? -21.530 -36.027 -28.829 1.00 32.78 165 SER A CA 1
ATOM 1343 C C . SER A 1 165 ? -21.235 -37.346 -28.081 1.00 32.78 165 SER A C 1
ATOM 1345 O O . SER A 1 165 ? -20.100 -37.795 -28.096 1.00 32.78 165 SER A O 1
ATOM 1347 N N . PHE A 1 166 ? -22.138 -37.994 -27.342 1.00 35.00 166 PHE A N 1
ATOM 1348 C CA . PHE A 1 166 ? -23.567 -38.270 -27.533 1.00 35.00 166 PHE A CA 1
ATOM 1349 C C . PHE A 1 166 ? -24.265 -38.522 -26.170 1.00 35.00 166 PHE 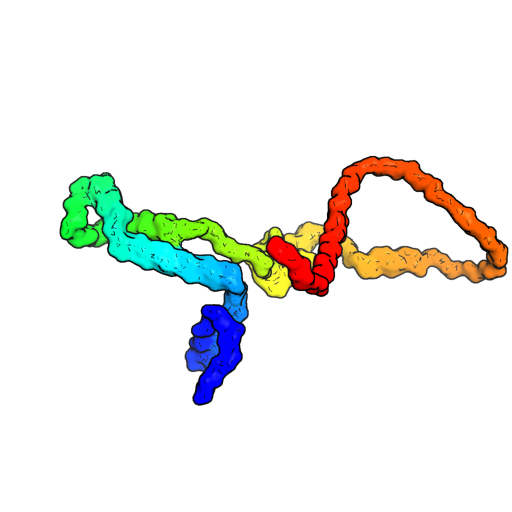A C 1
ATOM 1351 O O . PHE A 1 166 ? -23.597 -38.958 -25.238 1.00 35.00 166 PHE A O 1
ATOM 1358 N N . GLU A 1 167 ? -25.586 -38.281 -26.166 1.00 37.78 167 GLU A N 1
ATOM 1359 C CA . GLU A 1 167 ? -26.670 -38.766 -25.267 1.00 37.78 167 GLU A CA 1
ATOM 1360 C C . GLU A 1 167 ? -26.656 -38.425 -23.768 1.00 37.78 167 GLU A C 1
ATOM 1362 O O . GLU A 1 167 ? -25.811 -38.930 -22.999 1.00 37.78 167 GLU A O 1
#

Secondary structure (DSSP, 8-state):
------SSS--B-SS-TT-BTTTT--HHHHHHHHHHHHHHHHHHH-SHHHHHHHHTTT--SSSPPPGGGHHHHHHHHHHHH--SPPP-TTS-TTT--SSS-GGG-TTTTTS--PPPHHHHHHTTSSS-----------------------------PPPPP------

InterPro domains:
  IPR036875 Zinc finger, CCHC-type superfamily [SSF57756] (84-113)